Protein AF-A0A317YKZ6-F1 (afdb_monomer_lite)

Organism: Staphylococcus pseudintermedius (NCBI:txid283734)

pLDDT: mean 81.19, std 12.23, range [52.69, 95.62]

Foldseek 3Di:
DAPPPPPHDPVVVCVVCVVVVVVDPDPVCVVDVPDDPPVLVCQLVVLVVVLVVCLVPDDPVCSVVSCVPSVVVSVCCNVVSND

Structure (mmCIF, N/CA/C/O backbone):
data_AF-A0A317YKZ6-F1
#
_entry.i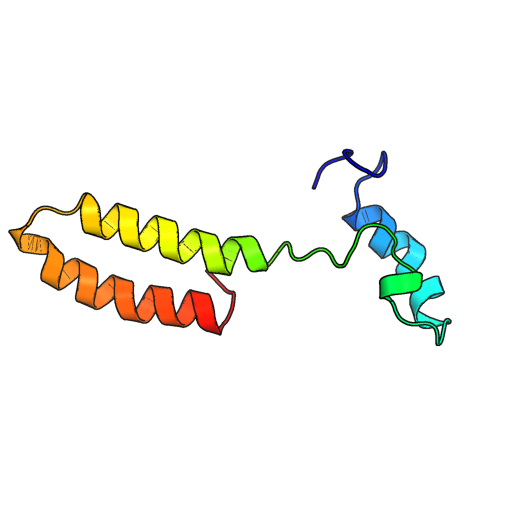d   AF-A0A317YKZ6-F1
#
loop_
_atom_site.group_PDB
_atom_site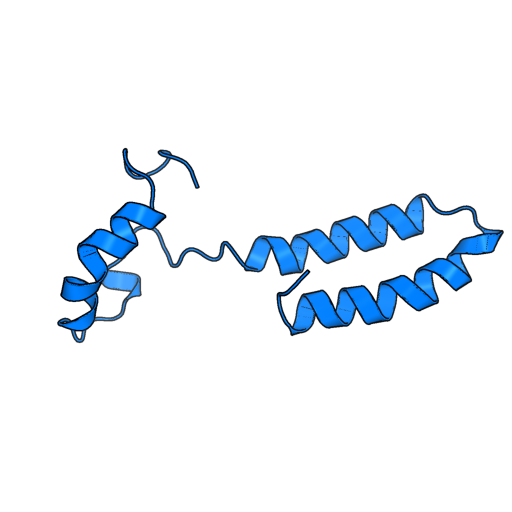.id
_atom_site.type_symbol
_atom_site.label_atom_id
_atom_site.label_alt_id
_atom_site.label_comp_id
_atom_site.label_asym_id
_atom_site.label_entity_id
_atom_site.label_seq_id
_atom_site.pdbx_PDB_ins_code
_atom_site.Cartn_x
_atom_site.Cartn_y
_atom_site.Cartn_z
_atom_site.occupancy
_atom_site.B_iso_or_equiv
_atom_site.auth_seq_id
_atom_site.auth_comp_id
_atom_site.auth_asym_id
_atom_site.auth_atom_id
_atom_site.pdbx_PDB_model_num
ATOM 1 N N . VAL A 1 1 ? -4.180 -2.724 -15.075 1.00 52.69 1 VAL A N 1
ATOM 2 C CA . VAL A 1 1 ? -4.258 -1.535 -15.946 1.00 52.69 1 VAL A CA 1
ATOM 3 C C . VAL A 1 1 ? -4.575 -2.044 -17.328 1.00 52.69 1 VAL A C 1
ATOM 5 O O . VAL A 1 1 ? -3.745 -2.735 -17.903 1.00 52.69 1 VAL A O 1
ATOM 8 N N . GLY A 1 2 ? -5.829 -1.858 -17.742 1.00 55.16 2 GLY A N 1
ATOM 9 C CA . GLY A 1 2 ? -6.305 -2.255 -19.066 1.00 55.16 2 GLY A CA 1
ATOM 10 C C . GLY A 1 2 ? -5.692 -1.388 -20.173 1.00 55.16 2 GLY A C 1
ATOM 11 O O . GLY A 1 2 ? -4.734 -0.657 -19.902 1.00 55.16 2 GLY A O 1
ATOM 12 N N . PRO A 1 3 ? -6.239 -1.439 -21.396 1.00 58.09 3 PRO A N 1
ATOM 13 C CA . PRO A 1 3 ? -5.676 -0.806 -22.587 1.00 58.09 3 PRO A CA 1
ATOM 14 C C . PRO A 1 3 ? -5.932 0.709 -22.614 1.00 58.09 3 PRO A C 1
ATOM 16 O O . PRO A 1 3 ? -6.514 1.249 -23.542 1.00 58.09 3 PRO A O 1
ATOM 19 N N . VAL A 1 4 ? -5.548 1.404 -21.546 1.00 61.22 4 VAL A N 1
ATOM 20 C CA . VAL A 1 4 ? -5.748 2.852 -21.383 1.00 61.22 4 VAL A CA 1
ATOM 21 C C . VAL A 1 4 ? -4.595 3.637 -22.016 1.00 61.22 4 VAL A C 1
ATOM 23 O O . VAL A 1 4 ? -4.742 4.807 -22.335 1.00 61.22 4 VAL A O 1
ATOM 26 N N . VAL A 1 5 ? -3.442 2.986 -22.195 1.00 65.25 5 VAL A N 1
ATOM 27 C CA . VAL A 1 5 ? -2.196 3.630 -22.638 1.00 65.25 5 VAL A CA 1
ATOM 28 C C . VAL A 1 5 ? -1.516 2.862 -23.779 1.00 65.25 5 VAL A C 1
ATOM 30 O O . VAL A 1 5 ? -0.965 3.473 -24.685 1.00 65.25 5 VAL A O 1
ATOM 33 N N . VAL A 1 6 ? -1.610 1.529 -23.779 1.00 72.44 6 VAL A N 1
ATOM 34 C CA . VAL A 1 6 ? -1.151 0.642 -24.861 1.00 72.44 6 VAL A CA 1
ATOM 35 C C . VAL A 1 6 ? -2.203 -0.438 -25.100 1.00 72.44 6 VAL A C 1
ATOM 37 O O . VAL A 1 6 ? -2.764 -0.973 -24.140 1.00 72.44 6 VAL A O 1
ATOM 40 N N . ASN A 1 7 ? -2.476 -0.764 -26.366 1.00 74.69 7 ASN A N 1
ATOM 41 C CA . ASN A 1 7 ? -3.597 -1.629 -26.766 1.00 74.69 7 ASN A CA 1
ATOM 42 C C . ASN A 1 7 ? -3.573 -3.029 -26.125 1.00 74.69 7 ASN A C 1
ATOM 44 O O . ASN A 1 7 ? -4.624 -3.614 -25.890 1.00 74.69 7 ASN A O 1
ATOM 48 N N . HIS A 1 8 ? -2.392 -3.557 -25.802 1.00 76.19 8 HIS A N 1
ATOM 49 C CA . HIS A 1 8 ? -2.220 -4.882 -25.194 1.00 76.19 8 HIS A CA 1
ATOM 50 C C . HIS A 1 8 ? -1.939 -4.826 -23.673 1.00 76.19 8 HIS A C 1
ATOM 52 O O . HIS A 1 8 ? -1.722 -5.855 -23.034 1.00 76.19 8 HIS A O 1
ATOM 58 N N . GLY A 1 9 ? -1.980 -3.633 -23.068 1.00 77.62 9 GLY A N 1
ATOM 59 C CA . GLY A 1 9 ? -1.779 -3.411 -21.634 1.00 77.62 9 GLY A CA 1
ATOM 60 C C . GLY A 1 9 ? -0.310 -3.323 -21.193 1.00 77.62 9 GLY A C 1
ATOM 61 O O . GLY A 1 9 ? 0.567 -4.025 -21.683 1.00 77.62 9 GLY A O 1
ATOM 62 N N . LEU A 1 10 ? -0.051 -2.483 -20.185 1.00 78.38 10 LEU A N 1
ATOM 63 C CA . LEU A 1 10 ? 1.308 -2.145 -19.729 1.00 78.38 10 LEU A CA 1
ATOM 64 C C . LEU A 1 10 ? 2.121 -3.339 -19.193 1.00 78.38 10 LEU A C 1
ATOM 66 O O . LEU A 1 10 ? 3.345 -3.309 -19.231 1.00 78.38 10 LEU A O 1
ATOM 70 N N . LYS A 1 11 ? 1.461 -4.402 -18.702 1.00 77.81 11 LYS A N 1
ATOM 71 C CA . LYS A 1 11 ? 2.165 -5.623 -18.266 1.00 77.81 11 LYS A CA 1
ATOM 72 C C . LYS A 1 11 ? 2.804 -6.360 -19.437 1.00 77.81 11 LYS A C 1
ATOM 74 O O . LYS A 1 11 ? 3.932 -6.819 -19.311 1.00 77.81 11 LYS A O 1
ATOM 79 N N . ALA A 1 12 ? 2.068 -6.507 -20.536 1.00 83.00 12 ALA A N 1
ATOM 80 C CA . ALA A 1 12 ? 2.579 -7.183 -21.718 1.00 83.00 12 ALA A CA 1
ATOM 81 C C . ALA A 1 12 ? 3.643 -6.317 -22.410 1.00 83.00 12 ALA A C 1
ATOM 83 O O . ALA A 1 12 ? 4.696 -6.851 -22.740 1.00 83.00 12 ALA A O 1
ATOM 84 N N . GLU A 1 13 ? 3.446 -4.995 -22.467 1.00 83.38 13 GLU A N 1
ATOM 85 C CA . GLU A 1 13 ? 4.453 -4.052 -22.978 1.00 83.38 13 GLU A CA 1
ATOM 86 C C . GLU A 1 13 ? 5.778 -4.153 -22.204 1.00 83.38 13 GLU A C 1
ATOM 88 O O . GLU A 1 13 ? 6.847 -4.274 -22.799 1.00 83.38 13 GLU A O 1
ATOM 93 N N . TRP A 1 14 ? 5.716 -4.179 -20.864 1.00 80.31 14 TRP A N 1
ATOM 94 C CA . TRP A 1 14 ? 6.894 -4.365 -20.010 1.00 80.31 14 TRP A CA 1
ATOM 95 C C . TRP A 1 14 ? 7.617 -5.684 -20.304 1.00 80.31 14 TRP A C 1
ATOM 97 O O . TRP A 1 14 ? 8.838 -5.705 -20.451 1.00 80.31 14 TRP A O 1
ATOM 107 N N . LEU A 1 15 ? 6.872 -6.792 -20.378 1.00 85.00 15 LEU A N 1
ATOM 108 C CA . LEU A 1 15 ? 7.456 -8.120 -20.573 1.00 85.00 15 LEU A CA 1
ATOM 109 C C . LEU A 1 15 ? 8.104 -8.275 -21.953 1.00 85.00 15 LEU A C 1
ATOM 111 O O . LEU A 1 15 ? 9.139 -8.928 -22.059 1.00 85.00 15 LEU A O 1
ATOM 115 N N . GLN A 1 16 ? 7.521 -7.673 -22.989 1.00 88.25 16 GLN A N 1
ATOM 116 C CA . GLN A 1 16 ? 8.058 -7.724 -24.350 1.00 88.25 16 GLN A CA 1
ATOM 117 C C . GLN A 1 16 ? 9.392 -6.977 -24.475 1.00 88.25 16 GLN A C 1
ATOM 119 O O . GLN A 1 16 ? 10.315 -7.481 -25.111 1.00 88.25 16 GLN A O 1
ATOM 124 N N . HIS A 1 17 ? 9.529 -5.835 -23.801 1.00 88.38 17 HIS A N 1
ATOM 125 C CA . HIS A 1 17 ? 10.706 -4.967 -23.914 1.00 88.38 17 HIS A CA 1
ATOM 126 C C . HIS A 1 17 ? 11.748 -5.181 -22.796 1.00 88.38 17 HIS A C 1
ATOM 128 O O . HIS A 1 17 ? 12.799 -4.541 -22.787 1.00 88.38 17 HIS A O 1
ATOM 134 N N . LEU A 1 18 ? 11.518 -6.129 -21.876 1.00 86.25 18 LEU A N 1
ATOM 135 C CA . LEU A 1 18 ? 12.401 -6.431 -20.735 1.00 86.25 18 LEU A CA 1
ATOM 136 C C . LEU A 1 18 ? 13.873 -6.628 -21.132 1.00 86.25 18 LEU A C 1
ATOM 138 O O . LEU A 1 18 ? 14.775 -6.106 -20.476 1.00 86.25 18 LEU A O 1
ATOM 142 N N . ASN A 1 19 ? 14.117 -7.373 -22.212 1.00 89.88 19 ASN A N 1
ATOM 143 C CA . ASN A 1 19 ? 15.472 -7.643 -22.697 1.00 89.88 19 ASN A CA 1
ATOM 144 C C . ASN A 1 19 ? 16.145 -6.403 -23.298 1.00 89.88 19 ASN A C 1
ATOM 146 O O . ASN A 1 19 ? 17.368 -6.292 -23.250 1.00 89.88 19 ASN A O 1
ATOM 150 N N . GLU A 1 20 ? 15.375 -5.483 -23.875 1.00 88.56 20 GLU A N 1
ATOM 151 C CA . GLU A 1 20 ? 15.896 -4.224 -24.412 1.00 88.56 20 GLU A CA 1
ATOM 152 C C . GLU A 1 20 ? 16.261 -3.272 -23.275 1.00 88.56 20 GLU A C 1
ATOM 154 O O . GLU A 1 20 ? 17.356 -2.706 -23.274 1.00 88.56 20 GLU A O 1
ATOM 159 N N . PHE A 1 21 ? 15.412 -3.196 -22.246 1.00 87.44 21 PHE A N 1
ATOM 160 C CA . PHE A 1 21 ? 15.693 -2.417 -21.042 1.00 87.44 21 PHE A CA 1
ATOM 161 C C . PHE A 1 21 ? 16.951 -2.907 -20.323 1.00 87.44 21 PHE A C 1
ATOM 163 O O . PHE A 1 21 ? 17.779 -2.095 -19.915 1.00 87.44 21 PHE A O 1
ATOM 170 N N . ALA A 1 22 ? 17.131 -4.228 -20.214 1.00 86.50 22 ALA A N 1
ATOM 171 C CA . ALA A 1 22 ? 18.287 -4.830 -19.549 1.00 86.50 22 ALA A CA 1
ATOM 172 C C . ALA A 1 22 ? 19.622 -4.564 -20.268 1.00 86.50 22 ALA A C 1
ATOM 174 O O . ALA A 1 22 ? 20.676 -4.579 -19.635 1.00 86.50 22 ALA A O 1
ATOM 175 N N . LYS A 1 23 ? 19.594 -4.317 -21.584 1.00 92.69 23 LYS A N 1
ATOM 176 C CA . LYS A 1 23 ? 20.789 -4.003 -22.387 1.00 92.69 23 LYS A CA 1
ATOM 177 C C . LYS A 1 23 ? 21.172 -2.522 -22.344 1.00 92.69 23 LYS A C 1
ATOM 179 O O . LYS A 1 23 ? 22.243 -2.158 -22.824 1.00 92.69 23 LYS A O 1
ATOM 184 N N . SER A 1 24 ? 20.307 -1.668 -21.806 1.00 89.06 24 SER A N 1
ATOM 185 C CA . SER A 1 24 ? 20.493 -0.222 -21.772 1.00 89.06 24 SER A CA 1
ATOM 186 C C . SER A 1 24 ? 20.984 0.241 -20.402 1.00 89.06 24 SER A C 1
ATOM 188 O O . SER A 1 24 ? 20.453 -0.151 -19.368 1.00 89.06 24 SER A O 1
ATOM 190 N N . SER A 1 25 ? 21.970 1.137 -20.388 1.00 89.56 25 SER A N 1
ATOM 191 C CA . SER A 1 25 ? 22.454 1.804 -19.172 1.00 89.56 25 SER A CA 1
ATOM 192 C C . SER A 1 25 ? 21.647 3.053 -18.798 1.00 89.56 25 SER A C 1
ATOM 194 O O . SER A 1 25 ? 21.930 3.690 -17.782 1.00 89.56 25 SER A O 1
ATOM 196 N N . LYS A 1 26 ? 20.649 3.434 -19.609 1.00 89.12 26 LYS A N 1
ATOM 197 C CA . LYS A 1 26 ? 19.824 4.621 -19.355 1.00 89.12 26 LYS A CA 1
ATOM 198 C C . LYS A 1 26 ? 18.890 4.400 -18.158 1.00 89.12 26 LYS A C 1
ATOM 200 O O . LYS A 1 26 ? 18.425 3.281 -17.939 1.00 89.12 26 LYS A O 1
ATOM 205 N N . PRO A 1 27 ? 18.522 5.449 -17.406 1.00 85.19 27 PRO A N 1
ATOM 206 C CA . PRO A 1 27 ? 17.525 5.335 -16.347 1.00 85.19 27 PRO A CA 1
ATOM 207 C C . PRO A 1 27 ? 16.197 4.759 -16.857 1.00 85.19 27 PRO A C 1
ATOM 209 O O . PRO A 1 27 ? 15.663 5.205 -17.869 1.00 85.19 27 PRO A O 1
ATOM 212 N N . LEU A 1 28 ? 15.604 3.815 -16.121 1.00 79.44 28 LEU A N 1
ATOM 213 C CA . LEU A 1 28 ? 14.345 3.160 -16.511 1.00 79.44 28 LEU A CA 1
ATOM 214 C C . LEU A 1 28 ? 13.181 4.152 -16.710 1.00 79.44 28 LEU A C 1
ATOM 216 O O . LEU A 1 28 ? 12.319 3.934 -17.554 1.00 79.44 28 LEU A O 1
ATOM 220 N N . LYS A 1 29 ? 13.193 5.280 -15.983 1.00 78.25 29 LYS A N 1
ATOM 221 C CA . LYS A 1 29 ? 12.224 6.382 -16.141 1.00 78.25 29 LYS A CA 1
ATOM 222 C C . LYS A 1 29 ? 12.248 7.030 -17.535 1.00 78.25 29 LYS A C 1
ATOM 224 O O . LYS A 1 29 ? 11.256 7.618 -17.936 1.00 78.25 29 LYS A O 1
ATOM 229 N N . GLU A 1 30 ? 13.379 6.958 -18.239 1.00 83.94 30 GLU A N 1
ATOM 230 C CA . GLU A 1 30 ? 13.544 7.489 -19.601 1.00 83.94 30 GLU A CA 1
ATOM 231 C C . GLU A 1 30 ? 13.185 6.443 -20.655 1.00 83.94 30 GLU A C 1
ATOM 233 O O . GLU A 1 30 ? 12.809 6.786 -21.769 1.00 83.94 30 GLU A O 1
ATOM 238 N N . GLN A 1 31 ? 13.293 5.164 -20.294 1.00 82.25 31 GLN A N 1
ATOM 239 C CA . GLN A 1 31 ? 12.969 4.040 -21.168 1.00 82.25 31 GLN A CA 1
ATOM 240 C C . GLN A 1 31 ? 11.475 3.687 -21.131 1.00 82.25 31 GLN A C 1
ATOM 242 O O . GLN A 1 31 ? 10.967 3.095 -22.077 1.00 82.25 31 GLN A O 1
ATOM 247 N N . ILE A 1 32 ? 10.764 4.058 -20.057 1.00 79.44 32 ILE A N 1
ATOM 248 C CA . ILE A 1 32 ? 9.347 3.735 -19.856 1.00 79.44 32 ILE A CA 1
ATOM 249 C C . ILE A 1 32 ? 8.538 5.015 -19.632 1.00 79.44 32 ILE A C 1
ATOM 251 O O . ILE A 1 32 ? 8.426 5.487 -18.496 1.00 79.44 32 ILE A O 1
ATOM 255 N N . PRO A 1 33 ? 7.914 5.558 -20.693 1.00 72.38 33 PRO A N 1
ATOM 256 C CA . PRO A 1 33 ? 7.192 6.830 -20.635 1.00 72.38 33 PRO A CA 1
ATOM 257 C C . PRO A 1 33 ? 5.903 6.760 -19.800 1.00 72.38 33 PRO A C 1
ATOM 259 O O . PRO A 1 33 ? 5.331 7.785 -19.446 1.00 72.38 33 PRO A O 1
ATOM 262 N N . TYR A 1 34 ? 5.447 5.553 -19.461 1.00 71.75 34 TYR A N 1
ATOM 263 C CA . TYR A 1 34 ? 4.187 5.305 -18.757 1.00 71.75 34 TYR A CA 1
ATOM 264 C C . TYR A 1 34 ? 4.333 5.239 -17.229 1.00 71.75 34 TYR A C 1
ATOM 266 O O . TYR A 1 34 ? 3.339 5.090 -16.518 1.00 71.75 34 TYR A O 1
ATOM 274 N N . GLY A 1 35 ? 5.566 5.366 -16.724 1.00 65.12 35 GLY A N 1
ATOM 275 C CA . GLY A 1 35 ? 5.885 5.267 -15.303 1.00 65.12 35 GLY A CA 1
ATOM 276 C C . GLY A 1 35 ? 5.970 3.824 -14.797 1.00 65.12 35 GLY A C 1
ATOM 277 O O . GLY A 1 35 ? 5.418 2.886 -15.373 1.00 65.12 35 GLY A O 1
ATOM 278 N N . PHE A 1 36 ? 6.697 3.633 -13.694 1.00 62.28 36 PHE A N 1
ATOM 279 C CA . PHE A 1 36 ? 6.807 2.328 -13.048 1.00 62.28 36 PHE A CA 1
ATOM 280 C C . PHE A 1 36 ? 5.427 1.919 -12.522 1.00 62.28 36 PHE A C 1
ATOM 282 O O . PHE A 1 36 ? 4.787 2.671 -11.786 1.00 62.28 36 PHE A O 1
ATOM 289 N N . MET A 1 37 ? 4.946 0.739 -12.916 1.00 60.66 37 MET A N 1
ATOM 290 C CA . MET A 1 37 ? 3.639 0.220 -12.519 1.00 60.66 37 MET A CA 1
ATOM 291 C C . MET A 1 37 ? 3.590 -0.048 -11.006 1.00 60.66 37 MET A C 1
ATOM 293 O O . MET A 1 37 ? 3.745 -1.181 -10.556 1.00 60.66 37 MET A O 1
ATOM 297 N N . LEU A 1 38 ? 3.300 0.983 -10.210 1.00 61.25 38 LEU A N 1
ATOM 298 C CA . LEU A 1 38 ? 3.100 0.926 -8.758 1.00 61.25 38 LEU A CA 1
ATOM 299 C C . LEU A 1 38 ? 1.776 0.232 -8.379 1.00 61.25 38 LEU A C 1
ATOM 301 O O . LEU A 1 38 ? 1.069 0.653 -7.467 1.00 61.25 38 LEU A O 1
ATOM 305 N N . GLN A 1 39 ? 1.422 -0.866 -9.054 1.00 59.81 39 GLN A N 1
ATOM 306 C CA . GLN A 1 39 ? 0.235 -1.667 -8.734 1.00 59.81 39 GLN A CA 1
ATOM 307 C C . GLN A 1 39 ? 0.252 -2.198 -7.288 1.00 59.81 39 GLN A C 1
ATOM 309 O O . GLN A 1 39 ? -0.796 -2.561 -6.757 1.00 59.81 39 GLN A O 1
ATOM 314 N N . GLY A 1 40 ? 1.423 -2.243 -6.645 1.00 56.97 40 GLY A N 1
ATOM 315 C CA . GLY A 1 40 ? 1.567 -2.547 -5.222 1.00 56.97 40 GLY A CA 1
ATOM 316 C C . GLY A 1 40 ? 1.020 -1.455 -4.297 1.00 56.97 40 GLY A C 1
ATOM 317 O O . GLY A 1 40 ? 0.455 -1.786 -3.262 1.00 56.97 40 GLY A O 1
ATOM 318 N N . ASN A 1 41 ? 1.075 -0.175 -4.678 1.00 62.59 41 ASN A N 1
ATOM 319 C CA . ASN A 1 41 ? 0.704 0.929 -3.782 1.00 62.59 41 ASN A CA 1
ATOM 320 C C . ASN A 1 41 ? -0.789 0.967 -3.456 1.00 62.59 41 ASN A C 1
ATOM 322 O O . ASN A 1 41 ? -1.166 1.392 -2.368 1.00 62.59 41 ASN A O 1
ATOM 326 N N . GLY A 1 42 ? -1.643 0.462 -4.354 1.00 61.31 42 GLY A N 1
ATOM 327 C CA . GLY A 1 42 ? -3.065 0.286 -4.051 1.00 61.31 42 GLY A CA 1
ATOM 328 C C . GLY A 1 42 ? -3.291 -0.572 -2.801 1.00 61.31 42 GLY A C 1
ATOM 329 O O . GLY A 1 42 ? -4.250 -0.337 -2.075 1.00 61.31 42 GLY A O 1
ATOM 330 N N . LYS A 1 43 ? -2.376 -1.504 -2.498 1.00 63.19 43 LYS A N 1
ATOM 331 C CA . LYS A 1 43 ? -2.426 -2.329 -1.285 1.00 63.19 43 LYS A CA 1
ATOM 332 C C . LYS A 1 43 ? -2.117 -1.525 -0.030 1.00 63.19 43 LYS A C 1
ATOM 334 O O . LYS A 1 43 ? -2.803 -1.709 0.961 1.00 63.19 43 LYS A O 1
ATOM 339 N N . VAL A 1 44 ? -1.157 -0.601 -0.097 1.00 65.81 44 VAL A N 1
ATOM 340 C CA . VAL A 1 44 ? -0.742 0.262 1.023 1.00 65.81 44 VAL A CA 1
ATOM 341 C C . VAL A 1 44 ? -1.838 1.271 1.385 1.00 65.81 44 VAL A C 1
ATOM 343 O O . VAL A 1 44 ? -2.166 1.444 2.554 1.00 65.81 44 VAL A O 1
ATOM 346 N N . PHE A 1 45 ? -2.457 1.909 0.388 1.00 71.12 45 PHE A N 1
ATOM 347 C CA . PHE A 1 45 ? -3.523 2.891 0.634 1.00 71.12 45 PHE A CA 1
ATOM 348 C C . PHE A 1 45 ? -4.898 2.242 0.848 1.00 71.12 45 PHE A C 1
ATOM 350 O O . PHE A 1 45 ? -5.709 2.744 1.626 1.00 71.12 45 PHE A O 1
ATOM 357 N N . GLY A 1 46 ? -5.162 1.108 0.193 1.00 78.44 46 GLY A N 1
ATOM 358 C CA . GLY A 1 46 ? -6.432 0.392 0.292 1.00 78.44 46 GLY A CA 1
ATOM 359 C C . GLY A 1 46 ? -6.653 -0.251 1.658 1.00 78.44 46 GLY A C 1
ATOM 360 O O . GLY A 1 46 ? -7.750 -0.141 2.205 1.00 78.44 46 GLY A O 1
ATOM 361 N N . CYS A 1 47 ? -5.623 -0.869 2.250 1.00 84.31 47 CYS A N 1
ATOM 362 C CA . CYS A 1 47 ? -5.774 -1.531 3.550 1.00 84.31 47 CYS A CA 1
ATOM 363 C C . CYS A 1 47 ? -6.091 -0.540 4.683 1.00 84.31 47 CYS A C 1
ATOM 365 O O . CYS A 1 47 ? -6.931 -0.845 5.527 1.00 84.31 47 CYS A O 1
ATOM 367 N N . LEU A 1 48 ? -5.532 0.677 4.650 1.00 85.62 48 LEU A N 1
ATOM 368 C CA . LEU A 1 48 ? -5.885 1.751 5.587 1.00 85.62 48 LEU A CA 1
ATOM 369 C C . LEU A 1 48 ? -7.362 2.145 5.481 1.00 85.62 48 LEU A C 1
ATOM 371 O O . LEU A 1 48 ? -8.055 2.223 6.495 1.00 85.62 48 LEU A O 1
ATOM 375 N N . GLY A 1 49 ? -7.860 2.357 4.260 1.00 88.00 49 GLY A N 1
ATOM 376 C CA . GLY A 1 49 ? -9.266 2.695 4.032 1.00 88.00 49 GLY A CA 1
ATOM 377 C C . GLY A 1 49 ? -10.220 1.600 4.518 1.00 88.00 49 GLY A C 1
ATOM 378 O O . GLY A 1 49 ? -11.205 1.894 5.196 1.00 88.00 49 GLY A O 1
ATOM 379 N N . ILE A 1 50 ? -9.895 0.334 4.239 1.00 89.31 50 ILE A N 1
ATOM 380 C CA . ILE A 1 50 ? -10.685 -0.826 4.678 1.00 89.31 50 ILE A CA 1
ATOM 381 C C . ILE A 1 50 ? -10.693 -0.931 6.208 1.00 89.31 50 ILE A C 1
ATOM 383 O O . ILE A 1 50 ? -11.761 -1.054 6.808 1.00 89.31 50 ILE A O 1
ATOM 387 N N . ALA A 1 51 ? -9.530 -0.823 6.853 1.00 90.56 51 ALA A N 1
ATOM 388 C CA . ALA A 1 51 ? -9.423 -0.899 8.307 1.00 90.56 51 ALA A CA 1
ATOM 389 C C . ALA A 1 51 ? -10.217 0.217 9.005 1.00 90.56 51 ALA A C 1
ATOM 391 O O . ALA A 1 51 ? -10.933 -0.033 9.978 1.00 90.56 51 ALA A O 1
ATOM 392 N N . LEU A 1 52 ? -10.156 1.443 8.478 1.00 90.94 52 LEU A N 1
ATOM 393 C CA . LEU A 1 52 ? -10.938 2.564 8.997 1.00 90.94 52 LEU A CA 1
ATOM 394 C C . LEU A 1 52 ? -12.444 2.348 8.813 1.00 90.94 52 LEU A C 1
ATOM 396 O O . LEU A 1 52 ? -13.208 2.603 9.745 1.00 90.94 52 LEU A O 1
ATOM 400 N N . ALA A 1 53 ? -12.878 1.831 7.661 1.00 93.56 53 ALA A N 1
ATOM 401 C CA . ALA A 1 53 ? -14.283 1.517 7.415 1.00 93.56 53 ALA A CA 1
ATOM 402 C C . ALA A 1 53 ? -14.800 0.426 8.370 1.00 93.56 53 ALA A C 1
ATOM 404 O O . ALA A 1 53 ? -15.871 0.580 8.966 1.00 93.56 53 ALA A O 1
ATOM 405 N N . MET A 1 54 ? -14.021 -0.639 8.586 1.00 93.88 54 MET A N 1
ATOM 406 C CA . MET A 1 54 ? -14.349 -1.699 9.547 1.00 93.88 54 MET A CA 1
ATOM 407 C C . MET A 1 54 ? -14.452 -1.154 10.977 1.00 93.88 54 MET A C 1
ATOM 409 O O . MET A 1 54 ? -15.413 -1.448 11.689 1.00 93.88 54 MET A O 1
ATOM 413 N N . TYR A 1 55 ? -13.509 -0.310 11.400 1.00 94.00 55 TYR A N 1
ATOM 414 C CA . TYR A 1 55 ? -13.559 0.319 12.721 1.00 94.00 55 TYR A CA 1
ATOM 415 C C . TYR A 1 55 ? -14.769 1.257 12.883 1.00 94.00 55 TYR A C 1
ATOM 417 O O . TYR A 1 55 ? -15.460 1.209 13.905 1.00 94.00 55 TYR A O 1
ATOM 425 N N . ALA A 1 56 ? -15.063 2.085 11.875 1.00 94.69 56 ALA A N 1
ATOM 426 C CA . ALA A 1 56 ? -16.164 3.048 11.911 1.00 94.69 56 ALA A CA 1
ATOM 427 C C . ALA A 1 56 ? -17.541 2.367 11.995 1.00 94.69 56 ALA A C 1
ATOM 429 O O . ALA A 1 56 ? -18.407 2.816 12.755 1.00 94.69 56 ALA A O 1
ATOM 430 N N . THR A 1 57 ? -17.716 1.264 11.264 1.00 95.62 57 THR A N 1
ATOM 431 C CA . THR A 1 57 ? -18.966 0.486 11.198 1.00 95.62 57 THR A CA 1
ATOM 432 C C . THR A 1 57 ? -19.144 -0.503 12.357 1.00 95.62 57 THR A C 1
ATOM 434 O O . THR A 1 57 ? -20.249 -0.991 12.579 1.00 95.62 57 THR A O 1
ATOM 437 N N . THR A 1 58 ? -18.102 -0.761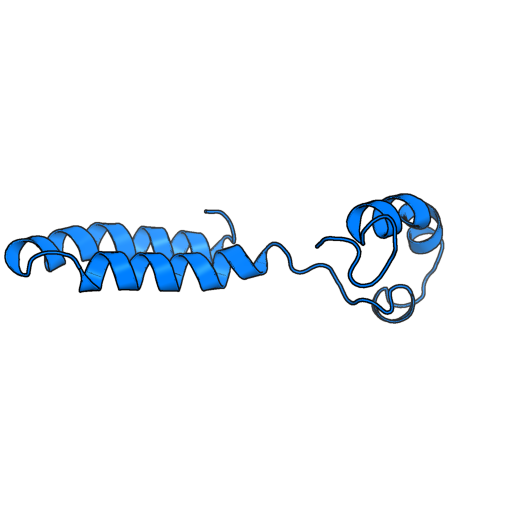 13.154 1.00 95.25 58 THR A N 1
ATOM 438 C CA . THR A 1 58 ? -18.185 -1.653 14.320 1.00 95.25 58 THR A CA 1
ATOM 439 C C . THR A 1 58 ? -19.027 -1.033 15.456 1.00 95.25 58 THR A C 1
ATOM 441 O O . THR A 1 58 ? -18.798 0.134 15.816 1.00 95.25 58 THR A O 1
ATOM 444 N N . PRO A 1 59 ? -19.942 -1.801 16.093 1.00 95.50 59 PRO A N 1
ATOM 445 C CA . PRO A 1 59 ? -20.672 -1.375 17.290 1.00 95.50 59 PRO A CA 1
ATOM 446 C C . PRO A 1 59 ? -19.742 -0.912 18.417 1.00 95.50 59 PRO A C 1
ATOM 448 O O . PRO A 1 59 ? -18.685 -1.501 18.647 1.00 95.50 59 PRO A O 1
ATOM 451 N N . LYS A 1 60 ? -20.131 0.139 19.153 1.00 92.94 60 LYS A N 1
ATOM 452 C CA . LYS A 1 60 ? -19.256 0.811 20.138 1.00 92.94 60 LYS A CA 1
ATOM 453 C C . LYS A 1 60 ? -18.653 -0.146 21.175 1.00 92.94 60 LYS A C 1
ATOM 455 O O . LYS A 1 60 ? -17.480 -0.000 21.507 1.00 92.94 60 LYS A O 1
ATOM 460 N N . GLU A 1 61 ? -19.416 -1.138 21.624 1.00 95.12 61 GLU A N 1
ATOM 461 C CA . GLU A 1 61 ? -18.980 -2.177 22.570 1.00 95.12 61 GLU A CA 1
ATOM 462 C C . GLU A 1 61 ? -17.810 -3.042 22.064 1.00 95.12 61 GLU A C 1
ATOM 464 O O . GLU A 1 61 ? -16.995 -3.511 22.857 1.00 95.12 61 GLU A O 1
ATOM 469 N N . ASN A 1 62 ? -17.674 -3.204 20.744 1.00 95.00 62 ASN A N 1
ATOM 470 C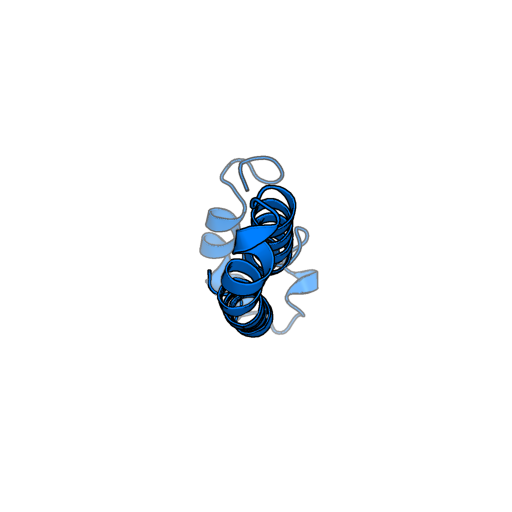 CA . ASN A 1 62 ? -16.674 -4.071 20.121 1.00 95.00 62 ASN A CA 1
ATOM 471 C C . ASN A 1 62 ? -15.519 -3.300 19.467 1.00 95.00 62 ASN A C 1
ATOM 473 O O . ASN A 1 62 ? -14.501 -3.905 19.130 1.00 95.00 62 ASN A O 1
ATOM 477 N N . ARG A 1 63 ? -15.613 -1.968 19.345 1.00 92.69 63 ARG A N 1
ATOM 478 C CA . ARG A 1 63 ? -14.581 -1.132 18.698 1.00 92.69 63 ARG A CA 1
ATOM 479 C C . ARG A 1 63 ? -13.189 -1.320 19.287 1.00 92.69 63 ARG A C 1
ATOM 481 O O . ARG A 1 63 ? -12.229 -1.385 18.531 1.00 92.69 63 ARG A O 1
ATOM 488 N N . LYS A 1 64 ? -13.065 -1.459 20.613 1.00 92.69 64 LYS A N 1
ATOM 489 C CA . LYS A 1 64 ? -11.764 -1.712 21.262 1.00 92.69 64 LYS A CA 1
ATOM 490 C C . LYS A 1 64 ? -11.153 -3.049 20.832 1.00 92.69 64 LYS A C 1
ATOM 492 O O . LYS A 1 64 ? -9.962 -3.104 20.552 1.00 92.69 64 LYS A O 1
ATOM 497 N N . LYS A 1 65 ? -11.969 -4.105 20.737 1.00 94.31 65 LYS A N 1
ATOM 498 C CA . LYS A 1 65 ? -11.529 -5.439 20.295 1.00 94.31 65 LYS A CA 1
ATOM 499 C C . LYS A 1 65 ? -11.112 -5.414 18.826 1.00 94.31 65 LYS A C 1
ATOM 501 O O . LYS A 1 65 ? -10.061 -5.929 18.472 1.00 94.31 65 LYS A O 1
ATOM 506 N N . VAL A 1 66 ? -11.910 -4.754 17.988 1.00 94.06 66 VAL A N 1
ATOM 507 C CA . VAL A 1 66 ? -11.631 -4.617 16.555 1.00 94.06 66 VAL A CA 1
ATOM 508 C C . VAL A 1 66 ? -10.384 -3.766 16.307 1.00 94.06 66 VAL A C 1
ATOM 510 O O . VAL A 1 66 ? -9.536 -4.166 15.519 1.00 94.06 66 VAL A O 1
ATOM 513 N N . ALA A 1 67 ? -10.201 -2.650 17.019 1.00 92.69 67 ALA A N 1
ATOM 514 C CA . ALA A 1 67 ? -8.986 -1.839 16.926 1.00 92.69 67 ALA A CA 1
ATOM 515 C C . ALA A 1 67 ? -7.727 -2.619 17.329 1.00 92.69 67 ALA A C 1
ATOM 517 O O . ALA A 1 67 ? -6.708 -2.508 16.652 1.00 92.69 67 ALA A O 1
ATOM 518 N N . ALA A 1 68 ? -7.806 -3.440 18.383 1.00 95.31 68 ALA A N 1
ATOM 519 C CA . ALA A 1 68 ? -6.685 -4.263 18.833 1.00 95.31 68 ALA A CA 1
ATOM 520 C C . ALA A 1 68 ? -6.202 -5.256 17.759 1.00 95.31 68 ALA A C 1
ATOM 522 O O . ALA A 1 68 ? -5.019 -5.577 17.720 1.00 95.31 68 ALA A O 1
ATOM 523 N N . LEU A 1 69 ? -7.098 -5.705 16.874 1.00 93.62 69 LEU A N 1
ATOM 524 C CA . LEU A 1 69 ? -6.768 -6.587 15.751 1.00 93.62 69 LEU A CA 1
ATOM 525 C C . LEU A 1 69 ? -6.359 -5.799 14.497 1.00 93.62 69 LEU A C 1
ATOM 527 O O . LEU A 1 69 ? -5.362 -6.120 13.853 1.00 93.62 69 LEU A O 1
ATOM 531 N N . LEU A 1 70 ? -7.111 -4.752 14.152 1.00 92.75 70 LEU A N 1
ATOM 532 C CA . LEU A 1 70 ? -6.919 -4.010 12.906 1.00 92.75 70 LEU A CA 1
ATOM 533 C C . LEU A 1 70 ? -5.647 -3.170 12.899 1.00 92.75 70 LEU A C 1
ATOM 535 O O . LEU A 1 70 ? -4.986 -3.121 11.867 1.00 92.75 70 LEU A O 1
ATOM 539 N N . ILE A 1 71 ? -5.294 -2.511 14.004 1.00 91.81 71 ILE A N 1
ATOM 540 C CA . ILE A 1 71 ? -4.114 -1.634 14.058 1.00 91.81 71 ILE A CA 1
ATOM 541 C C . ILE A 1 71 ? -2.830 -2.402 13.698 1.00 91.81 71 ILE A C 1
ATOM 543 O O . ILE A 1 71 ? -2.169 -1.996 12.741 1.00 91.81 71 ILE A O 1
ATOM 547 N N . PRO A 1 72 ? -2.472 -3.514 14.371 1.00 91.25 72 PRO A N 1
ATOM 548 C CA . PRO A 1 72 ? -1.252 -4.246 14.032 1.00 91.25 72 PRO A CA 1
ATOM 549 C C . PRO A 1 72 ? -1.306 -4.885 12.635 1.00 91.25 72 PRO A C 1
ATOM 551 O O . PRO A 1 72 ? -0.308 -4.843 11.911 1.00 91.25 72 PRO A O 1
ATOM 554 N N . ALA A 1 73 ? -2.460 -5.417 12.215 1.00 89.44 73 ALA A N 1
ATOM 555 C CA . ALA A 1 73 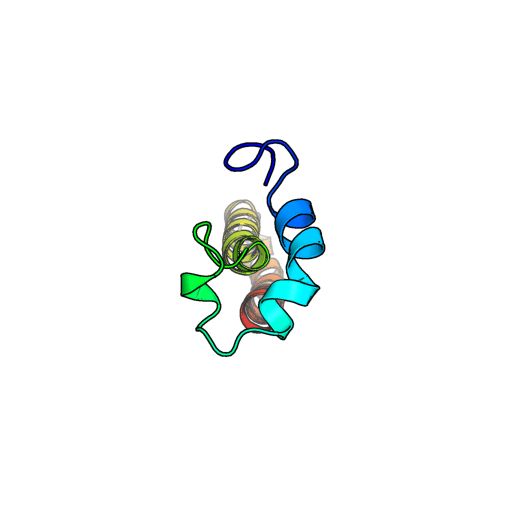? -2.616 -6.013 10.886 1.00 89.44 73 ALA A CA 1
ATOM 556 C C . ALA A 1 73 ? -2.431 -4.974 9.765 1.00 89.44 73 ALA A C 1
ATOM 558 O O . ALA A 1 73 ? -1.694 -5.203 8.808 1.00 89.44 73 ALA A O 1
ATOM 559 N N . THR A 1 74 ? -3.037 -3.797 9.922 1.00 89.50 74 THR A N 1
ATOM 560 C CA . THR A 1 74 ? -2.955 -2.706 8.940 1.00 89.50 74 THR A CA 1
ATOM 561 C C . THR A 1 74 ? -1.557 -2.109 8.897 1.00 89.50 74 THR A C 1
ATOM 563 O O . THR A 1 74 ? -1.040 -1.854 7.814 1.00 89.50 74 THR A O 1
ATOM 566 N N . LEU A 1 75 ? -0.906 -1.935 10.052 1.00 88.75 75 LEU A N 1
ATOM 567 C CA . LEU A 1 75 ? 0.470 -1.441 10.110 1.00 88.75 75 LEU A CA 1
ATOM 568 C C . LEU A 1 75 ? 1.426 -2.388 9.369 1.00 88.75 75 LEU A C 1
ATOM 570 O O . LEU A 1 75 ? 2.251 -1.941 8.576 1.00 88.75 75 LEU A O 1
ATOM 574 N N . THR A 1 76 ? 1.261 -3.698 9.574 1.00 86.81 76 THR A N 1
ATOM 575 C CA . THR A 1 76 ? 2.041 -4.728 8.872 1.00 86.81 76 THR A CA 1
ATOM 576 C C . THR A 1 76 ? 1.799 -4.659 7.365 1.00 86.81 76 THR A C 1
ATOM 578 O O . THR A 1 76 ? 2.755 -4.625 6.594 1.00 86.81 76 THR A O 1
ATOM 581 N N . ALA A 1 77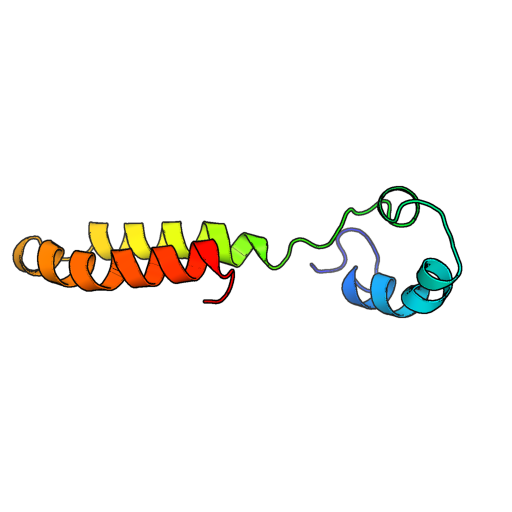 ? 0.539 -4.556 6.936 1.00 83.88 77 ALA A N 1
ATOM 582 C CA . ALA A 1 77 ? 0.192 -4.467 5.520 1.00 83.88 77 ALA A CA 1
ATOM 583 C C . ALA A 1 77 ? 0.751 -3.203 4.841 1.00 83.88 77 ALA A C 1
ATOM 585 O O . ALA A 1 77 ? 1.211 -3.264 3.700 1.00 83.88 77 ALA A O 1
ATOM 586 N N . VAL A 1 78 ? 0.763 -2.068 5.547 1.00 83.44 78 VAL A N 1
ATOM 587 C CA . VAL A 1 78 ? 1.322 -0.797 5.059 1.00 83.44 78 VAL A CA 1
ATOM 588 C C . VAL A 1 78 ? 2.842 -0.868 4.920 1.00 83.44 78 VAL A C 1
ATOM 590 O O . VAL A 1 78 ? 3.375 -0.422 3.906 1.00 83.44 78 VAL A O 1
ATOM 593 N N . VAL A 1 79 ? 3.538 -1.431 5.912 1.00 82.62 79 VAL A N 1
ATOM 594 C CA . VAL A 1 79 ? 5.010 -1.505 5.925 1.00 82.62 79 VAL A CA 1
ATOM 595 C C . VAL A 1 79 ? 5.532 -2.551 4.940 1.00 82.62 79 VAL A C 1
ATOM 597 O O . VAL A 1 79 ? 6.520 -2.312 4.251 1.00 82.62 79 VAL A O 1
ATOM 600 N N . VAL A 1 80 ? 4.874 -3.708 4.863 1.00 80.94 80 VAL A N 1
ATOM 601 C CA . VAL A 1 80 ? 5.330 -4.844 4.049 1.00 80.94 80 VAL A CA 1
ATOM 602 C C . VAL A 1 80 ? 4.774 -4.777 2.619 1.00 80.94 80 VAL A C 1
ATOM 604 O O . VAL A 1 80 ? 5.358 -5.344 1.698 1.00 80.94 80 VAL A O 1
ATOM 607 N N . GLY A 1 81 ? 3.660 -4.071 2.395 1.00 67.31 81 GLY A N 1
ATOM 608 C CA . GLY A 1 81 ? 3.026 -3.952 1.077 1.00 67.31 81 GLY A CA 1
ATOM 609 C C . GLY A 1 81 ? 2.275 -5.212 0.624 1.00 67.31 81 GLY A C 1
ATOM 610 O O . GLY A 1 81 ? 1.958 -5.350 -0.562 1.00 67.31 81 GLY A O 1
ATOM 611 N N . ILE A 1 82 ? 1.986 -6.127 1.554 1.00 64.88 82 ILE A N 1
ATOM 612 C CA . ILE A 1 82 ? 1.259 -7.383 1.330 1.00 64.88 82 ILE A CA 1
ATOM 613 C C . ILE A 1 82 ? -0.035 -7.329 2.151 1.00 64.88 82 ILE A C 1
ATOM 615 O O . ILE A 1 82 ? -0.015 -6.892 3.298 1.00 64.88 82 ILE A O 1
ATOM 619 N N . THR A 1 83 ? -1.157 -7.713 1.540 1.00 57.97 83 THR A N 1
ATOM 620 C CA . THR A 1 83 ? -2.496 -7.753 2.159 1.00 57.97 83 THR A CA 1
ATOM 621 C C . THR A 1 83 ? -2.986 -9.183 2.220 1.00 57.97 83 THR A C 1
ATOM 623 O O . THR A 1 83 ? -2.720 -9.905 1.231 1.00 57.97 83 THR A O 1
#

Sequence (83 aa):
VGPVVVNHGLKAEWLQHLNEFAKSSKPLKEQIPYGFMLQGNGKVFGCLGIALAMYATTPKENRKKVAALLIPATLTAVVVGIT

Radius of gyration: 19.23 Å; chains: 1; bounding box: 43×16×49 Å

Secondary structure (DSSP, 8-state):
--SSSSTT-HHHHHHHHHHHHHH--S-HHHH-TT----TTHHHHHHHHHHHHHHHHHS-TTTHHHHHHHHHHHHHHHHHH---

InterPro domains:
  IPR003352 Phosphotransferase system, EIIC [PF02378] (33-83)
  IPR050429 Phosphotransferase System Glucose-Specific EIICBA [PTHR30009] (17-83)